Protein 3EJV (pdb70)

Secondary structure (DSSP, 8-state):
--HHHHHHHHHHHHHHHHHHT-S---TTB-TT-EEEEEE-GGG--EEEEEEESHHHHHHHHH-----TTEEEE---EEEEEEEETTEEEEEEE--EEEEEPPPPTT-PPTT--S--EEEEE---EEEEEEEEEETTEEEE---EEES-----

Nearest PDB structures (foldseek):
  3ejv-assembly1_A  TM=1.004E+00  e=2.340E-30  Novosphingobium aromaticivorans DSM 12444
  8t6n-assembly1_F  TM=9.898E-01  e=4.458E-26  synthetic construct
  5bka-assembly1_C  TM=7.685E-01  e=2.959E-05  Streptomyces coelicolor A3(2)
  3f7s-assembly1_A-2  TM=6.795E-01  e=8.786E-05  Pseudomonas putida KT2440
  1q40-assembly3_C-2  TM=5.767E-01  e=1.048E-03  Candida albicans

Structure (mmCIF, N/CA/C/O backbone):
data_3EJV
#
_entry.id   3EJV
#
_cell.length_a   79.540
_cell.length_b   79.540
_cell.length_c   79.540
_cell.angle_alpha   90.000
_cell.angle_beta   90.000
_cell.angle_gamma   90.000
#
_symmetry.space_group_name_H-M   'P 21 3'
#
loop_
_entity.id
_entity.type
_entity.pdbx_description
1 polymer 'uncharacterized protein with cystatin-like fold'
2 non-polymer 'UNKNOWN LIGAND'
3 non-polymer 1,2-ETHANEDIOL
4 non-polymer 'TRIETHYLENE GLYCOL'
5 water water
#
loop_
_atom_site.group_PDB
_atom_site.id
_atom_site.type_symbol
_atom_site.label_atom_id
_atom_site.label_alt_id
_atom_site.label_comp_id
_atom_site.label_asym_id
_atom_site.label_entity_id
_atom_site.label_seq_id
_atom_site.pdbx_PDB_ins_code
_atom_site.Cartn_x
_atom_site.Cartn_y
_atom_site.Cartn_z
_atom_site.occupancy
_atom_site.B_iso_or_equiv
_atom_site.auth_seq_id
_atom_site.auth_comp_id
_atom_site.auth_asym_id
_atom_site.auth_atom_id
_atom_site.pdbx_PDB_model_num
ATOM 1 N N . THR A 1 21 ? 24.964 24.654 48.645 1.00 37.08 2 THR A N 1
ATOM 2 C CA . THR A 1 21 ? 23.671 23.923 48.495 1.00 36.28 2 THR A CA 1
ATOM 3 C C . THR A 1 21 ? 22.509 24.640 49.173 1.00 34.42 2 THR A C 1
ATOM 4 O O . THR A 1 21 ? 22.519 24.874 50.381 1.00 35.66 2 THR A O 1
ATOM 16 N N . ALA A 1 23 ? 18.083 24.930 49.830 1.00 25.17 4 ALA A N 1
ATOM 17 C CA . ALA A 1 23 ? 16.929 24.019 50.010 1.00 23.86 4 ALA A CA 1
ATOM 18 C C . ALA A 1 23 ? 16.364 23.609 48.654 1.00 20.72 4 ALA A C 1
ATOM 19 O O . ALA A 1 23 ? 16.297 24.440 47.748 1.00 20.55 4 ALA A O 1
ATOM 21 N N . ASP A 1 24 ? 15.926 22.359 48.545 1.00 17.74 5 ASP A N 1
ATOM 22 C CA . ASP A 1 24 ? 15.326 21.837 47.312 1.00 17.37 5 ASP A CA 1
ATOM 23 C C . ASP A 1 24 ? 14.156 22.723 46.861 1.00 15.59 5 ASP A C 1
ATOM 24 O O . ASP A 1 24 ? 14.003 22.976 45.664 1.00 15.10 5 ASP A O 1
ATOM 29 N N . GLU A 1 25 ? 13.340 23.187 47.798 1.00 15.83 6 GLU A N 1
ATOM 30 C CA . GLU A 1 25 ? 12.190 24.035 47.424 1.00 16.92 6 GLU A CA 1
ATOM 31 C C . GLU A 1 25 ? 12.631 25.315 46.728 1.00 15.82 6 GLU A C 1
ATOM 32 O O . GLU A 1 25 ? 11.991 25.757 45.771 1.00 14.44 6 GLU A O 1
ATOM 38 N N . THR A 1 26 ? 13.715 25.913 47.208 1.00 15.41 7 THR A N 1
ATOM 39 C CA . THR A 1 26 ? 14.278 27.104 46.580 1.00 15.18 7 THR A CA 1
ATOM 40 C C . THR A 1 26 ? 14.828 26.801 45.208 1.00 13.78 7 THR A C 1
ATOM 41 O O . THR A 1 26 ? 14.631 27.583 44.287 1.00 12.77 7 THR A O 1
ATOM 45 N N . ILE A 1 27 ? 15.579 25.708 45.063 1.00 13.91 8 ILE A N 1
ATOM 46 C CA A ILE A 1 27 ? 16.092 25.325 43.750 0.50 13.38 8 ILE A CA 1
ATOM 47 C CA B ILE A 1 27 ? 16.098 25.336 43.760 0.50 13.93 8 ILE A CA 1
ATOM 48 C C . ILE A 1 27 ? 14.942 25.120 42.767 1.00 12.58 8 ILE A C 1
ATOM 49 O O . ILE A 1 27 ? 15.008 25.564 41.617 1.00 12.65 8 ILE A O 1
ATOM 58 N N . ILE A 1 28 ? 13.885 24.449 43.221 1.00 11.83 9 ILE A N 1
ATOM 59 C CA . ILE A 1 28 ? 12.703 24.216 42.362 1.00 11.30 9 ILE A CA 1
ATOM 60 C C . ILE A 1 28 ? 12.007 25.547 41.991 1.00 11.02 9 ILE A C 1
ATOM 61 O O . ILE A 1 28 ? 11.667 25.783 40.829 1.00 10.97 9 ILE A O 1
ATOM 66 N N . LEU A 1 29 ? 11.822 26.434 42.965 1.00 10.68 10 LEU A N 1
ATOM 67 C CA . LEU A 1 29 ? 11.231 27.735 42.661 1.00 10.85 10 LEU A CA 1
ATOM 68 C C . LEU A 1 29 ? 12.134 28.563 41.739 1.00 9.79 10 LEU A C 1
ATOM 69 O O . LEU A 1 29 ? 11.654 29.343 40.910 1.00 10.37 10 LEU A O 1
ATOM 74 N N . ASN A 1 30 ? 13.445 28.379 41.875 1.00 9.60 11 ASN A N 1
ATOM 75 C CA . ASN A 1 30 ? 14.382 29.023 40.962 1.00 9.46 11 ASN A CA 1
ATOM 76 C C . ASN A 1 30 ? 14.179 28.567 39.511 1.00 9.98 11 ASN A C 1
ATOM 77 O O . ASN A 1 30 ? 14.258 29.363 38.587 1.00 10.65 11 ASN A O 1
ATOM 82 N N . VAL A 1 31 ? 13.889 27.283 39.314 1.00 9.84 12 VAL A N 1
ATOM 83 C CA . VAL A 1 31 ? 13.581 26.785 37.971 1.00 9.68 12 VAL A CA 1
ATOM 84 C C . VAL A 1 31 ? 12.349 27.509 37.425 1.00 9.22 12 VAL A C 1
ATOM 85 O O . VAL A 1 31 ? 12.323 27.915 36.260 1.00 9.69 12 VAL A O 1
ATOM 89 N N . LEU A 1 32 ? 11.298 27.614 38.240 1.00 9.47 13 LEU A N 1
ATOM 90 C CA . LEU A 1 32 ? 10.091 28.329 37.823 1.00 9.48 13 LEU A CA 1
ATOM 91 C C . LEU A 1 32 ? 10.409 29.781 37.436 1.00 9.07 13 LEU A C 1
ATOM 92 O O . LEU A 1 32 ? 9.878 30.301 36.446 1.00 8.97 13 LEU A O 1
ATOM 97 N N . GLY A 1 33 ? 11.250 30.450 38.227 1.00 8.89 14 GLY A N 1
ATOM 98 C CA . GLY A 1 33 ? 11.648 31.808 37.899 1.00 8.57 14 GLY A CA 1
ATOM 99 C C . GLY A 1 33 ? 12.437 31.898 36.603 1.00 8.56 14 GLY A C 1
ATOM 100 O O . GLY A 1 33 ? 12.298 32.846 35.817 1.00 9.23 14 GLY A O 1
ATOM 101 N N . GLN A 1 34 ? 13.314 30.920 36.361 1.00 8.88 15 GLN A N 1
ATOM 102 C CA A GLN A 1 34 ? 14.052 30.915 35.100 0.50 8.29 15 GLN A CA 1
ATOM 103 C CA B GLN A 1 34 ? 14.064 30.887 35.113 0.50 10.76 15 GLN A CA 1
ATOM 104 C C . GLN A 1 34 ? 13.119 30.667 33.931 1.00 9.68 15 GLN A C 1
ATOM 105 O O . GLN A 1 34 ? 13.329 31.205 32.828 1.00 9.40 15 GLN A O 1
ATOM 116 N N . TYR A 1 35 ? 12.067 29.890 34.166 1.00 8.88 16 TYR A N 1
ATOM 117 C CA . TYR A 1 35 ? 11.049 29.638 33.142 1.00 9.12 16 TYR A CA 1
ATOM 118 C C . TYR A 1 35 ? 10.364 30.932 32.737 1.00 8.53 16 TYR A C 1
ATOM 119 O O . TYR A 1 35 ? 10.225 31.223 31.539 1.00 8.99 16 TYR A O 1
ATOM 128 N N . THR A 1 36 ? 9.942 31.722 33.726 1.00 8.34 17 THR A N 1
ATOM 129 C CA . THR A 1 36 ? 9.297 32.979 33.377 1.00 7.67 17 THR A CA 1
ATOM 130 C C . THR A 1 36 ? 10.243 33.944 32.687 1.00 8.21 17 THR A C 1
ATOM 131 O O . THR A 1 36 ? 9.834 34.616 31.730 1.00 8.78 17 THR A O 1
ATOM 135 N N . ARG A 1 37 ? 11.500 33.968 33.116 1.00 8.48 18 ARG A N 1
ATOM 136 C CA . ARG A 1 37 ? 12.458 34.851 32.446 1.00 8.23 18 ARG A CA 1
ATOM 137 C C . ARG A 1 37 ? 12.603 34.470 30.958 1.00 8.73 18 ARG A C 1
ATOM 138 O O . ARG A 1 37 ? 12.647 35.341 30.092 1.00 9.48 18 ARG A O 1
ATOM 146 N N . ALA A 1 38 ? 12.726 33.167 30.689 1.00 8.01 19 ALA A N 1
ATOM 147 C CA . ALA A 1 38 ? 12.890 32.695 29.314 1.00 8.53 19 ALA A CA 1
ATOM 148 C C . ALA A 1 38 ? 11.626 32.972 28.493 1.00 8.22 19 ALA A C 1
ATOM 149 O O . ALA A 1 38 ? 11.705 33.320 27.304 1.00 9.59 19 ALA A O 1
ATOM 151 N N . HIS A 1 39 ? 10.459 32.761 29.121 1.00 8.05 20 HIS A N 1
ATOM 152 C CA . HIS A 1 39 ? 9.178 33.018 28.499 1.00 8.50 20 HIS A CA 1
ATOM 153 C C . HIS A 1 39 ? 9.101 34.456 28.018 1.00 8.67 20 HIS A C 1
ATOM 154 O O . HIS A 1 39 ? 8.752 34.749 26.859 1.00 9.68 20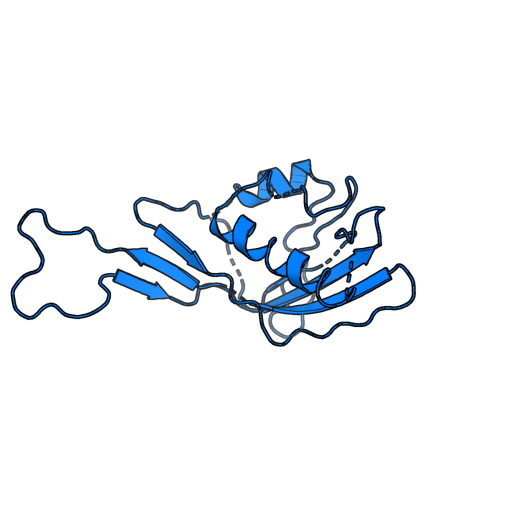 HIS A O 1
ATOM 161 N N . ASP A 1 40 ? 9.408 35.384 28.915 1.00 8.79 21 ASP A N 1
ATOM 162 C CA . ASP A 1 40 ? 9.239 36.813 28.598 1.00 8.62 21 ASP A CA 1
ATOM 163 C C . ASP A 1 40 ? 10.323 37.307 27.637 1.00 9.43 21 ASP A C 1
ATOM 164 O O . ASP A 1 40 ? 10.075 38.203 26.830 1.00 10.24 21 ASP A O 1
ATOM 169 N N . ARG A 1 41 ? 11.501 36.688 27.672 1.00 9.28 22 ARG A N 1
ATOM 170 C CA . ARG A 1 41 ? 12.557 36.992 26.698 1.00 9.70 22 ARG A CA 1
ATOM 171 C C . ARG A 1 41 ? 12.306 36.362 25.332 1.00 9.74 22 ARG A C 1
ATOM 172 O O . ARG A 1 41 ? 12.984 36.706 24.358 1.00 11.35 22 ARG A O 1
ATOM 180 N N . ARG A 1 42 ? 11.379 35.404 25.284 1.00 9.12 23 ARG A N 1
ATOM 181 C CA . ARG A 1 42 ? 11.155 34.573 24.097 1.00 9.26 23 ARG A CA 1
ATOM 182 C C . ARG A 1 42 ? 12.474 33.881 23.700 1.00 10.50 23 ARG A C 1
ATOM 183 O O . ARG A 1 42 ? 12.836 33.827 22.521 1.00 11.65 23 ARG A O 1
ATOM 191 N N . ASP A 1 43 ? 13.156 33.331 24.692 1.00 9.71 24 ASP A N 1
ATOM 192 C CA . ASP A 1 43 ? 14.483 32.707 24.509 1.00 10.12 24 ASP A CA 1
ATOM 193 C C . ASP A 1 43 ? 14.334 31.188 24.479 1.00 10.04 24 ASP A C 1
ATOM 194 O O . ASP A 1 43 ? 14.171 30.561 25.527 1.00 10.52 24 ASP A O 1
ATOM 199 N N . PRO A 1 44 ? 14.315 30.595 23.258 1.00 10.13 25 PRO A N 1
ATOM 200 C CA . PRO A 1 44 ? 14.020 29.162 23.185 1.00 10.16 25 PRO A CA 1
ATOM 201 C C . PRO A 1 44 ? 15.084 28.296 23.836 1.00 10.10 25 PRO A C 1
ATOM 202 O O . PRO A 1 44 ? 14.776 27.221 24.348 1.00 11.43 25 PRO A O 1
ATOM 206 N N . ASP A 1 45 ? 16.332 28.739 23.782 1.00 10.61 26 ASP A N 1
ATOM 207 C CA . ASP A 1 45 ? 17.427 27.927 24.302 1.00 10.74 26 ASP A CA 1
ATOM 208 C C . ASP A 1 45 ? 17.463 27.968 25.814 1.00 11.07 26 ASP A C 1
ATOM 209 O O . ASP A 1 45 ? 17.647 26.940 26.444 1.00 12.44 26 ASP A O 1
ATOM 214 N N . ALA A 1 46 ? 17.245 29.148 26.403 1.00 10.97 27 ALA A N 1
ATOM 215 C CA . ALA A 1 46 ? 17.127 29.224 27.855 1.00 10.55 27 ALA A CA 1
ATOM 216 C C . ALA A 1 46 ? 15.932 28.397 28.348 1.00 10.74 27 ALA A C 1
ATOM 217 O O . ALA A 1 46 ? 16.017 27.733 29.386 1.00 11.33 27 ALA A O 1
ATOM 232 N N . ALA A 1 48 ? 14.492 25.707 26.789 1.00 10.23 29 ALA A N 1
ATOM 233 C CA . ALA A 1 48 ? 14.741 24.273 26.606 1.00 9.99 29 ALA A CA 1
ATOM 234 C C . ALA A 1 48 ? 15.710 23.691 27.629 1.00 10.26 29 ALA A C 1
ATOM 235 O O . ALA A 1 48 ? 15.601 22.515 27.997 1.00 11.41 29 ALA A O 1
ATOM 237 N N . ALA A 1 49 ? 16.684 24.486 28.044 1.00 11.02 30 ALA A N 1
ATOM 238 C CA . ALA A 1 49 ? 17.708 24.034 29.001 1.00 11.29 30 ALA A CA 1
ATOM 239 C C . ALA A 1 49 ? 17.153 23.659 30.378 1.00 10.65 30 ALA A C 1
ATOM 240 O O . ALA A 1 49 ? 17.815 22.964 31.151 1.00 12.92 30 ALA A O 1
ATOM 242 N N . LEU A 1 50 ? 15.938 24.118 30.675 1.00 9.93 31 LEU A N 1
ATOM 243 C CA . LEU A 1 50 ? 15.284 23.791 31.946 1.00 9.45 31 LEU A CA 1
ATOM 244 C C . LEU A 1 50 ? 14.626 22.416 31.980 1.00 9.42 31 LEU A C 1
ATOM 245 O O . LEU A 1 50 ? 14.267 21.939 33.055 1.00 10.82 31 LEU A O 1
ATOM 250 N N . PHE A 1 51 ? 14.521 21.779 30.810 1.00 9.01 32 PHE A N 1
ATOM 251 C CA . PHE A 1 51 ? 13.818 20.507 30.642 1.00 9.88 32 PHE A CA 1
ATOM 252 C C . PHE A 1 51 ? 14.768 19.353 30.409 1.00 10.08 32 PHE A C 1
ATOM 253 O O . PHE A 1 51 ? 15.816 19.506 29.772 1.00 10.48 32 PHE A O 1
ATOM 261 N N . ALA A 1 52 ? 14.378 18.184 30.892 1.00 10.06 33 ALA A N 1
ATOM 262 C CA . ALA A 1 52 ? 15.055 16.940 30.488 1.00 10.72 33 ALA A CA 1
ATOM 263 C C . ALA A 1 52 ? 14.931 16.783 28.976 1.00 11.89 33 ALA A C 1
ATOM 264 O O . ALA A 1 52 ? 13.941 17.224 28.375 1.00 13.12 33 ALA A O 1
ATOM 266 N N . PRO A 1 53 ? 15.927 16.158 28.330 1.00 13.39 34 PRO A N 1
ATOM 267 C CA . PRO A 1 53 ? 15.891 16.039 26.860 1.00 15.09 34 PRO A CA 1
ATOM 268 C C . PRO A 1 53 ? 14.581 15.543 26.281 1.00 18.71 34 PRO A C 1
ATOM 269 O O . PRO A 1 53 ? 14.127 16.037 25.219 1.00 21.03 34 PRO A O 1
ATOM 273 N N . GLU A 1 54 ? 13.991 14.565 26.941 1.00 17.06 35 GLU A N 1
ATOM 274 C CA . GLU A 1 54 ? 12.789 13.918 26.444 1.00 19.89 35 GLU A CA 1
ATOM 275 C C . GLU A 1 54 ? 11.457 14.458 27.027 1.00 16.92 35 GLU A C 1
ATOM 276 O O . GLU A 1 54 ? 10.402 13.869 26.833 1.00 17.16 35 GLU A O 1
ATOM 282 N N . ALA A 1 55 ? 11.504 15.572 27.745 1.00 13.48 36 ALA A N 1
ATOM 283 C CA . ALA A 1 55 ? 10.313 16.051 28.459 1.00 12.35 36 ALA A CA 1
ATOM 284 C C . ALA A 1 55 ? 9.219 16.476 27.501 1.00 12.66 36 ALA A C 1
ATOM 285 O O . ALA A 1 55 ? 9.487 16.933 26.406 1.00 13.70 36 ALA A O 1
ATOM 287 N N . THR A 1 56 ? 7.978 16.386 27.970 1.00 12.87 37 THR A N 1
ATOM 288 C CA A THR A 1 56 ? 6.833 16.859 27.217 0.50 13.03 37 THR A CA 1
ATOM 289 C CA B THR A 1 56 ? 6.844 16.869 27.223 0.50 13.85 37 THR A CA 1
ATOM 290 C C . THR A 1 56 ? 6.112 17.992 27.947 1.00 13.13 37 THR A C 1
ATOM 291 O O . THR A 1 56 ? 6.007 17.991 29.174 1.00 13.73 37 THR A O 1
ATOM 298 N N . ILE A 1 57 ? 5.598 18.933 27.168 1.00 12.51 38 ILE A N 1
ATOM 299 C CA . ILE A 1 57 ? 4.678 19.958 27.655 1.00 11.79 38 ILE A CA 1
ATOM 300 C C . ILE A 1 57 ? 3.300 19.678 27.022 1.00 11.62 38 ILE A C 1
ATOM 301 O O . ILE A 1 57 ? 3.177 19.656 25.788 1.00 13.84 38 ILE A O 1
ATOM 306 N N . GLU A 1 58 ? 2.300 19.452 27.871 1.00 12.10 39 GLU A N 1
ATOM 307 C CA A GLU A 1 58 ? 0.909 19.309 27.429 0.50 12.57 39 GLU A CA 1
ATOM 308 C CA B GLU A 1 58 ? 0.910 19.294 27.456 0.50 14.19 39 GLU A CA 1
ATOM 309 C C . GLU A 1 58 ? 0.214 20.629 27.694 1.00 12.46 39 GLU A C 1
ATOM 310 O O . GLU A 1 58 ? 0.131 21.066 28.836 1.00 12.54 39 GLU A O 1
ATOM 321 N N . ILE A 1 59 ? -0.254 21.267 26.632 1.00 11.26 40 ILE A N 1
ATOM 322 C CA . ILE A 1 59 ? -0.961 22.557 26.715 1.00 10.99 40 ILE A CA 1
ATOM 323 C C . ILE A 1 59 ? -2.428 22.238 26.496 1.00 10.15 40 ILE A C 1
ATOM 324 O O . ILE A 1 59 ? -2.778 21.577 25.505 1.00 11.76 40 ILE A O 1
ATOM 329 N N . VAL A 1 60 ? -3.259 22.690 27.441 1.00 10.51 41 VAL A N 1
ATOM 330 C CA A VAL A 1 60 ? -4.672 22.319 27.420 0.50 11.12 41 VAL A CA 1
ATOM 331 C CA B VAL A 1 60 ? -4.632 22.262 27.626 0.50 10.46 41 VAL A CA 1
ATOM 332 C C . VAL A 1 60 ? -5.597 23.461 27.754 1.00 10.40 41 VAL A C 1
ATOM 333 O O . VAL A 1 60 ? -5.254 24.425 28.438 1.00 9.83 41 VAL A O 1
ATOM 340 N N . ASP A 1 61 ? -6.790 23.352 27.172 1.00 10.67 42 ASP A N 1
ATOM 341 C CA . ASP A 1 61 ? -7.903 24.246 27.403 1.00 10.90 42 ASP A CA 1
ATOM 342 C C . ASP A 1 61 ? -8.640 23.762 28.633 1.00 11.10 42 ASP A C 1
ATOM 343 O O . ASP A 1 61 ? -9.242 22.668 28.634 1.00 12.76 42 ASP A O 1
ATOM 348 N N . ALA A 1 62 ? -8.609 24.582 29.685 1.00 10.35 43 ALA A N 1
ATOM 349 C CA . ALA A 1 62 ? -9.236 24.262 30.946 1.00 10.63 43 ALA A CA 1
ATOM 350 C C . ALA A 1 62 ? -10.466 25.134 31.223 1.00 10.70 43 ALA A C 1
ATOM 351 O O . ALA A 1 62 ? -10.951 25.153 32.349 1.00 12.54 43 ALA A O 1
ATOM 353 N N . VAL A 1 63 ? -10.958 25.864 30.217 1.00 10.84 44 VAL A N 1
ATOM 354 C CA . VAL A 1 63 ? -12.156 26.686 30.429 1.00 11.91 44 VAL A CA 1
ATOM 355 C C . VAL A 1 63 ? -13.303 25.782 30.900 1.00 14.02 44 VAL A C 1
ATOM 356 O O . VAL A 1 63 ? -13.543 24.709 30.327 1.00 15.73 44 VAL A O 1
ATOM 360 N N . GLY A 1 64 ? -13.957 26.192 31.989 1.00 15.18 45 GLY A N 1
ATOM 361 C CA . GLY A 1 64 ? -15.034 25.377 32.573 1.00 17.58 45 GLY A CA 1
ATOM 362 C C . GLY A 1 64 ? -14.581 24.061 33.177 1.00 18.03 45 GLY A C 1
ATOM 363 O O . GLY A 1 64 ? -15.410 23.187 33.442 1.00 21.90 45 GLY A O 1
ATOM 364 N N . GLY A 1 65 ? -13.279 23.912 33.435 1.00 18.43 46 GLY A N 1
ATOM 365 C CA . GLY A 1 65 ? -12.714 22.692 33.988 1.00 20.36 46 GLY A CA 1
ATOM 366 C C . GLY A 1 65 ? -12.570 21.575 32.956 1.00 20.58 46 GLY A C 1
ATOM 367 O O . GLY A 1 65 ? -12.379 20.407 33.310 1.00 23.07 46 GLY A O 1
ATOM 368 N N . ALA A 1 66 ? -12.623 21.929 31.678 1.00 19.71 47 ALA A N 1
ATOM 369 C CA . ALA A 1 66 ? -12.298 20.999 30.607 1.00 19.46 47 ALA A CA 1
ATOM 370 C C . ALA A 1 66 ? -10.825 20.607 30.639 1.00 19.52 47 ALA A C 1
ATOM 371 O O . ALA A 1 66 ? -10.015 21.143 31.400 1.00 18.83 47 ALA A O 1
ATOM 373 N N . SER A 1 67 ? -10.476 19.643 29.795 1.00 19.26 48 SER A N 1
ATOM 374 C CA . SER A 1 67 ? -9.105 19.255 29.620 1.00 20.98 48 SER A CA 1
ATOM 375 C C . SER A 1 67 ? -8.908 18.934 28.146 1.00 20.39 48 SER A C 1
ATOM 376 O O . SER A 1 67 ? -8.521 17.828 27.784 1.00 24.46 48 SER A O 1
ATOM 379 N N . ARG A 1 68 ? -9.209 19.894 27.284 1.00 17.49 49 ARG A N 1
ATOM 380 C CA . ARG A 1 68 ? -9.102 19.688 25.826 1.00 18.58 49 ARG A CA 1
ATOM 381 C C . ARG A 1 68 ? -7.688 20.046 25.355 1.00 17.18 49 ARG A C 1
ATOM 382 O O . ARG A 1 68 ? -7.191 21.119 25.601 1.00 16.07 49 ARG A O 1
ATOM 386 N N . SER A 1 69 ? -7.039 19.137 24.639 1.00 17.01 50 SER A N 1
ATOM 387 C CA . SER A 1 69 ? -5.687 19.378 24.162 1.00 17.23 50 SER A CA 1
ATOM 388 C C . SER A 1 69 ? -5.602 20.554 23.193 1.00 16.53 50 SER A C 1
ATOM 389 O O . SER A 1 69 ? -6.385 20.642 22.247 1.00 18.77 50 SER A O 1
ATOM 392 N N . ILE A 1 70 ? -4.664 21.472 23.453 1.00 13.26 51 ILE A N 1
ATOM 393 C CA . ILE A 1 70 ? -4.285 22.524 22.520 1.00 13.19 51 ILE A CA 1
ATOM 394 C C . ILE A 1 70 ? -3.064 22.096 21.691 1.00 13.44 51 ILE A C 1
ATOM 395 O O . ILE A 1 70 ? -3.089 22.123 20.458 1.00 15.22 51 ILE A O 1
ATOM 400 N N . SER A 1 71 ? -2.015 21.667 22.391 1.00 13.10 52 SER A N 1
ATOM 401 C CA A SER A 1 71 ? -0.787 21.205 21.764 0.50 14.16 52 SER A CA 1
ATOM 402 C CA B SER A 1 71 ? -0.765 21.228 21.771 0.50 14.73 52 SER A CA 1
ATOM 403 C C . SER A 1 71 ? -0.008 20.308 22.709 1.00 14.43 52 SER A C 1
ATOM 404 O O . SER A 1 71 ? -0.039 20.487 23.911 1.00 14.55 52 SER A O 1
ATOM 409 N N . ARG A 1 72 ? 0.666 19.303 22.146 1.00 14.18 53 ARG A N 1
ATOM 410 C CA A ARG A 1 72 ? 1.572 18.453 22.905 0.50 16.25 53 ARG A CA 1
ATOM 411 C CA B ARG A 1 72 ? 1.576 18.466 22.909 0.50 15.72 53 ARG A CA 1
ATOM 412 C C . ARG A 1 72 ? 2.955 18.623 22.315 1.00 15.52 53 ARG A C 1
ATOM 413 O O . ARG A 1 72 ? 3.158 18.340 21.141 1.00 16.29 53 ARG A O 1
ATOM 422 N N . LEU A 1 73 ? 3.886 19.099 23.130 1.00 13.14 54 LEU A N 1
ATOM 423 C CA . LEU A 1 73 ? 5.239 19.400 22.701 1.00 13.57 54 LEU A CA 1
ATOM 424 C C . LEU A 1 73 ? 6.175 18.350 23.252 1.00 14.58 54 LEU A C 1
ATOM 425 O O . LEU A 1 73 ? 6.370 18.277 24.453 1.00 16.44 54 LEU A O 1
ATOM 430 N N . GLU A 1 74 ? 6.731 17.519 22.379 1.00 14.22 55 GLU A N 1
ATOM 431 C CA . GLU A 1 74 ? 7.503 16.377 22.814 1.00 15.64 55 GLU A CA 1
ATOM 432 C C . GLU A 1 74 ? 8.983 16.619 22.533 1.00 14.23 55 GLU A C 1
ATOM 433 O O . GLU A 1 74 ? 9.416 16.588 21.378 1.00 13.17 55 GLU A O 1
ATOM 439 N N . GLY A 1 75 ? 9.748 16.873 23.591 1.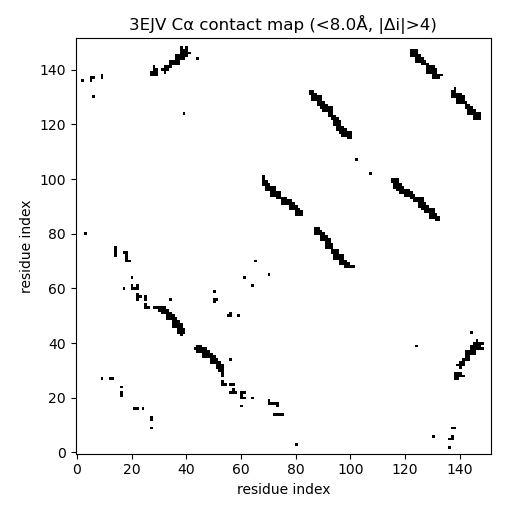00 12.68 56 GLY A N 1
ATOM 440 C CA . GLY A 1 75 ? 11.172 17.090 23.468 1.00 13.10 56 GLY A CA 1
ATOM 441 C C . GLY A 1 75 ? 11.582 18.543 23.322 1.00 10.79 56 GLY A C 1
ATOM 442 O O . GLY A 1 75 ? 10.781 19.414 22.981 1.00 10.86 56 GLY A O 1
ATOM 443 N N . ARG A 1 76 ? 12.874 18.792 23.516 1.00 11.72 57 ARG A N 1
ATOM 444 C CA . ARG A 1 76 ? 13.385 20.162 23.528 1.00 10.71 57 ARG A CA 1
ATOM 445 C C . ARG A 1 76 ? 13.224 20.927 22.222 1.00 11.60 57 ARG A C 1
ATOM 446 O O . ARG A 1 76 ? 12.902 22.121 22.247 1.00 11.92 57 ARG A O 1
ATOM 454 N N . ASP A 1 77 ? 13.445 20.281 21.084 1.00 13.60 58 ASP A N 1
ATOM 455 C CA . ASP A 1 77 ? 13.258 20.984 19.823 1.00 13.93 58 ASP A CA 1
ATOM 456 C C . ASP A 1 77 ? 11.833 21.488 19.612 1.00 13.27 58 ASP A C 1
ATOM 457 O O . ASP A 1 77 ? 11.625 22.608 19.143 1.00 13.63 58 ASP A O 1
ATOM 462 N N . ALA A 1 78 ? 10.854 20.660 19.965 1.00 12.76 59 ALA A N 1
ATOM 463 C CA . ALA A 1 78 ? 9.468 21.067 19.888 1.00 12.49 59 ALA A CA 1
ATOM 464 C C . ALA A 1 78 ? 9.174 22.260 20.794 1.00 12.18 59 ALA A C 1
ATOM 465 O O . ALA A 1 78 ? 8.459 23.209 20.404 1.00 12.80 59 ALA A O 1
ATOM 467 N N . ILE A 1 79 ? 9.751 22.232 21.991 1.00 11.11 60 ILE A N 1
ATOM 468 C CA . ILE A 1 79 ? 9.613 23.356 22.927 1.00 11.13 60 ILE A CA 1
ATOM 469 C C . ILE A 1 79 ? 10.234 24.631 22.322 1.00 11.69 60 ILE A C 1
ATOM 470 O O . ILE A 1 79 ? 9.638 25.717 22.382 1.00 13.10 60 ILE A O 1
ATOM 475 N N . ARG A 1 80 ? 11.425 24.499 21.742 1.00 12.08 61 ARG A N 1
ATOM 476 C CA . ARG A 1 80 ? 12.114 25.664 21.172 1.00 12.80 61 ARG A CA 1
ATOM 477 C C . ARG A 1 80 ? 11.279 26.312 20.081 1.00 13.68 61 ARG A C 1
ATOM 478 O O . ARG A 1 80 ? 11.109 27.532 20.042 1.00 14.83 61 ARG A O 1
ATOM 486 N N . VAL A 1 81 ? 10.750 25.495 19.185 1.00 14.89 62 VAL A N 1
ATOM 487 C CA . VAL A 1 81 ? 9.916 26.025 18.104 1.00 17.46 62 VAL A CA 1
ATOM 488 C C . VAL A 1 81 ? 8.650 26.684 18.631 1.00 16.74 62 VAL A C 1
ATOM 489 O O . VAL A 1 81 ? 8.257 27.761 18.139 1.00 18.14 62 VAL A O 1
ATOM 493 N N . ALA A 1 82 ? 8.011 26.087 19.634 1.00 15.82 63 ALA A N 1
ATOM 494 C CA . ALA A 1 82 ? 6.793 26.655 20.192 1.00 15.85 63 ALA A CA 1
ATOM 495 C C . ALA A 1 82 ? 7.005 28.028 20.845 1.00 16.00 63 ALA A C 1
ATOM 496 O O . ALA A 1 82 ? 6.089 28.862 20.851 1.00 17.86 63 ALA A O 1
ATOM 498 N N . VAL A 1 83 ? 8.188 28.272 21.409 1.00 15.78 64 VAL A N 1
ATOM 499 C CA . VAL A 1 83 ? 8.455 29.593 21.995 1.00 15.76 64 VAL A CA 1
ATOM 500 C C . VAL A 1 83 ? 8.262 30.695 20.953 1.00 16.34 64 VAL A C 1
ATOM 501 O O . VAL A 1 83 ? 7.809 31.813 21.275 1.00 16.62 64 VAL A O 1
ATOM 505 N N . ARG A 1 84 ? 8.599 30.384 19.711 1.00 16.67 65 ARG A N 1
ATOM 506 C CA . ARG A 1 84 ? 8.441 31.326 18.603 1.00 17.46 65 ARG A CA 1
ATOM 507 C C . ARG A 1 84 ? 7.047 31.293 17.985 1.00 18.58 65 ARG A C 1
ATOM 508 O O . ARG A 1 84 ? 6.452 32.333 17.729 1.00 18.29 65 ARG A O 1
ATOM 516 N N . GLN A 1 85 ? 6.546 30.096 17.724 1.00 20.36 66 GLN A N 1
ATOM 517 C CA . GLN A 1 85 ? 5.354 29.903 16.899 1.00 23.40 66 GLN A CA 1
ATOM 518 C C . GLN A 1 85 ? 4.024 29.928 17.672 1.00 22.17 66 GLN A C 1
ATOM 519 O O . GLN A 1 85 ? 2.976 30.194 17.067 1.00 24.31 66 GLN A O 1
ATOM 546 N N . ALA A 1 88 ? 3.048 35.431 20.615 1.00 18.37 69 ALA A N 1
ATOM 547 C CA . ALA A 1 88 ? 3.409 36.567 19.774 1.00 17.39 69 ALA A CA 1
ATOM 548 C C . ALA A 1 88 ? 4.858 36.981 20.043 1.00 15.66 69 ALA A C 1
ATOM 549 O O . ALA A 1 88 ? 5.254 37.143 21.183 1.00 15.08 69 ALA A O 1
ATOM 551 N N . PRO A 1 89 ? 5.647 37.181 18.998 1.00 14.81 70 PRO A N 1
ATOM 552 C CA . PRO A 1 89 ? 6.928 37.853 19.185 1.00 15.20 70 PRO A CA 1
ATOM 553 C C . PRO A 1 89 ? 6.743 39.263 19.719 1.00 16.58 70 PRO A C 1
ATOM 554 O O . PRO A 1 89 ? 5.700 39.887 19.486 1.00 17.31 70 PRO A O 1
ATOM 558 N N . HIS A 1 90 ? 7.751 39.744 20.437 1.00 16.78 71 HIS A N 1
ATOM 559 C CA . HIS A 1 90 ? 7.765 41.140 20.854 1.00 19.19 71 HIS A CA 1
ATOM 560 C C . HIS A 1 90 ? 8.224 42.060 19.738 1.00 23.68 71 HIS A C 1
ATOM 561 O O . HIS A 1 90 ? 9.386 42.006 19.294 1.00 25.99 71 HIS A O 1
ATOM 568 N N A GLY A 1 91 ? 7.255 42.848 19.283 0.50 23.38 72 GLY A N 1
ATOM 569 N N B GLY A 1 91 ? 7.372 43.008 19.356 0.50 26.26 72 GLY A N 1
ATOM 570 C CA A GLY A 1 91 ? 7.478 43.987 18.411 0.50 22.24 72 GLY A CA 1
ATOM 571 C CA B GLY A 1 91 ? 7.850 44.230 18.681 0.50 27.28 72 GLY A CA 1
ATOM 572 C C A GLY A 1 91 ? 8.075 45.139 19.190 0.50 20.82 72 GLY A C 1
ATOM 573 C C B GLY A 1 91 ? 8.893 44.864 19.591 0.50 28.07 72 GLY A C 1
ATOM 574 O O A GLY A 1 91 ? 8.196 45.075 20.409 0.50 20.21 72 GLY A O 1
ATOM 575 O O B GLY A 1 91 ? 8.895 44.615 20.788 0.50 28.66 72 GLY A O 1
ATOM 576 N N A TYR A 1 92 ? 8.435 46.202 18.479 0.50 19.12 73 TYR A N 1
ATOM 577 N N B TYR A 1 92 ? 9.815 45.687 19.100 0.50 28.87 73 TYR A N 1
ATOM 578 C CA A TYR A 1 92 ? 9.335 47.235 18.982 0.50 18.22 73 TYR A CA 1
ATOM 579 C CA B TYR A 1 92 ? 10.958 45.878 19.989 0.50 28.43 73 TYR A CA 1
ATOM 580 C C A TYR A 1 92 ? 8.893 47.797 20.338 0.50 16.09 73 TYR A C 1
ATOM 581 C C B TYR A 1 92 ? 10.946 46.904 21.124 0.50 26.62 73 TYR A C 1
ATOM 582 O O A TYR A 1 92 ? 7.765 48.229 20.479 0.50 14.38 73 TYR A O 1
ATOM 583 O O B TYR A 1 92 ? 11.910 46.992 21.893 0.50 27.90 73 TYR A O 1
ATOM 600 N N A ARG A 1 93 ? 9.798 47.792 21.325 0.50 15.10 74 ARG A N 1
ATOM 601 N N B ARG A 1 93 ? 9.805 47.590 21.268 0.50 23.05 74 ARG A N 1
ATOM 602 C CA A ARG A 1 93 ? 9.495 48.298 22.680 0.50 14.80 74 ARG A CA 1
ATOM 603 C CA B ARG A 1 93 ? 9.395 48.317 22.490 0.50 19.39 74 ARG A CA 1
ATOM 604 C C A ARG A 1 93 ? 8.395 47.499 23.439 0.50 13.20 74 ARG A C 1
ATOM 605 C C B ARG A 1 93 ? 8.543 47.450 23.452 0.50 16.61 74 ARG A C 1
ATOM 606 O O A ARG A 1 93 ? 7.812 47.954 24.453 0.50 12.13 74 ARG A O 1
ATOM 607 O O B ARG A 1 93 ? 8.251 47.847 24.585 0.50 15.68 74 ARG A O 1
ATOM 622 N N . ALA A 1 94 ? 8.157 46.266 22.990 1.00 13.22 75 ALA A N 1
ATOM 623 C CA . ALA A 1 94 ? 7.210 45.390 23.679 1.00 13.01 75 ALA A CA 1
ATOM 624 C C . ALA A 1 94 ? 7.907 44.395 24.573 1.00 10.47 75 ALA A C 1
ATOM 625 O O . ALA A 1 94 ? 9.039 43.973 24.318 1.00 11.74 75 ALA A O 1
ATOM 627 N N . TRP A 1 95 ? 7.189 43.950 25.601 1.00 10.01 76 TRP A N 1
ATOM 628 C CA . TRP A 1 95 ? 7.698 42.960 26.517 1.00 9.19 76 TRP A CA 1
ATOM 629 C C . TRP A 1 95 ? 6.501 42.228 27.120 1.00 9.29 76 TRP A C 1
ATOM 630 O O . TRP A 1 95 ? 5.341 42.432 26.710 1.00 9.07 76 TRP A O 1
ATOM 641 N N . SER A 1 96 ? 6.773 41.377 28.088 1.00 8.45 77 SER A N 1
ATOM 642 C CA . SER A 1 96 ? 5.696 40.705 28.811 1.00 8.33 77 SER A CA 1
ATOM 643 C C . SER A 1 96 ? 6.167 40.389 30.207 1.00 7.77 77 SER A C 1
ATOM 644 O O . SER A 1 96 ? 7.365 40.432 30.494 1.00 8.61 77 SER A O 1
ATOM 647 N N . GLN A 1 97 ? 5.209 40.096 31.078 1.00 7.22 78 GLN A N 1
ATOM 648 C CA . GLN A 1 97 ? 5.543 39.589 32.385 1.00 6.93 78 GLN A CA 1
ATOM 649 C C . GLN A 1 97 ? 4.644 38.404 32.705 1.00 6.76 78 GLN A C 1
ATOM 650 O O . GLN A 1 97 ? 3.419 38.552 32.736 1.00 8.11 78 GLN A O 1
ATOM 656 N N . ASN A 1 98 ? 5.283 37.266 32.995 1.00 7.56 79 ASN A N 1
ATOM 657 C CA . ASN A 1 98 ? 4.591 36.036 33.360 1.00 7.06 79 ASN A CA 1
ATOM 658 C C . ASN A 1 98 ? 4.585 35.961 34.884 1.00 7.05 79 ASN A C 1
ATOM 659 O O . ASN A 1 98 ? 5.585 35.574 35.498 1.00 7.25 79 ASN A O 1
ATOM 664 N N . VAL A 1 99 ? 3.463 36.405 35.468 1.00 7.17 80 VAL A N 1
ATOM 665 C CA . VAL A 1 99 ? 3.289 36.524 36.916 1.00 6.37 80 VAL A CA 1
ATOM 666 C C . VAL A 1 99 ? 2.840 35.173 37.477 1.00 7.02 80 VAL A C 1
ATOM 667 O O . VAL A 1 99 ? 1.651 34.894 37.600 1.00 7.75 80 VAL A O 1
ATOM 671 N N . VAL A 1 100 ? 3.811 34.341 37.815 1.00 7.51 81 VAL A N 1
ATOM 672 C CA . VAL A 1 100 ? 3.523 33.070 38.487 1.00 7.87 81 VAL A CA 1
ATOM 673 C C . VAL A 1 100 ? 3.315 33.370 39.965 1.00 7.68 81 VAL A C 1
ATOM 674 O O . VAL A 1 100 ? 3.960 34.276 40.516 1.00 8.62 81 VAL A O 1
ATOM 678 N N . ASN A 1 101 ? 2.389 32.642 40.592 1.00 7.30 82 ASN A N 1
ATOM 679 C CA . ASN A 1 101 ? 1.992 32.975 41.939 1.00 7.09 82 ASN A CA 1
ATOM 680 C C . ASN A 1 101 ? 1.288 31.806 42.619 1.00 6.78 82 ASN A C 1
ATOM 681 O O . ASN A 1 101 ? 0.862 30.855 41.966 1.00 7.86 82 ASN A O 1
ATOM 686 N N . ALA A 1 102 ? 1.236 31.861 43.956 1.00 7.12 83 ALA A N 1
ATOM 687 C CA . ALA A 1 102 ? 0.518 30.852 44.757 1.00 6.79 83 ALA A CA 1
ATOM 688 C C . ALA A 1 102 ? 1.063 29.431 44.515 1.00 6.70 83 ALA A C 1
ATOM 689 O O . ALA A 1 102 ? 0.283 28.489 44.328 1.00 8.12 83 ALA A O 1
ATOM 691 N N . PRO A 1 103 ? 2.404 29.264 44.552 1.00 7.62 84 PRO A N 1
ATOM 692 C CA . PRO A 1 103 ? 2.912 27.897 44.324 1.00 8.47 84 PRO A CA 1
ATOM 693 C C . PRO A 1 103 ? 2.553 26.925 45.442 1.00 8.73 84 PRO A C 1
ATOM 694 O O . PRO A 1 103 ? 2.471 27.319 46.624 1.00 9.18 84 PRO A O 1
ATOM 698 N N . ILE A 1 104 ? 2.331 25.673 45.040 1.00 8.16 85 ILE A N 1
ATOM 699 C CA . ILE A 1 104 ? 2.168 24.536 45.949 1.00 8.76 85 ILE A CA 1
ATOM 700 C C . ILE A 1 104 ? 3.228 23.522 45.524 1.00 9.41 85 ILE A C 1
ATOM 701 O O . ILE A 1 104 ? 3.292 23.174 44.335 1.00 10.09 85 ILE A O 1
ATOM 706 N N . ILE A 1 105 ? 4.073 23.079 46.452 1.00 9.75 86 ILE A N 1
ATOM 707 C CA A ILE A 1 105 ? 5.186 22.168 46.140 0.50 9.75 86 ILE A CA 1
ATOM 708 C CA B ILE A 1 105 ? 5.133 22.145 46.096 0.50 11.41 86 ILE A CA 1
ATOM 709 C C . ILE A 1 105 ? 5.093 20.923 46.996 1.00 10.89 86 ILE A C 1
ATOM 710 O O . ILE A 1 105 ? 4.941 21.035 48.205 1.00 12.43 86 ILE A O 1
ATOM 719 N N . VAL A 1 106 ? 5.192 19.745 46.376 1.00 11.69 87 VAL A N 1
ATOM 720 C CA . VAL A 1 106 ? 5.272 18.510 47.137 1.00 13.13 87 VAL A CA 1
ATOM 721 C C . VAL A 1 106 ? 6.497 17.764 46.615 1.00 14.86 87 VAL A C 1
ATOM 722 O O . VAL A 1 106 ? 6.564 17.458 45.439 1.00 14.60 87 VAL A O 1
ATOM 726 N N . ILE A 1 107 ? 7.461 17.526 47.497 1.00 17.34 88 ILE A N 1
ATOM 727 C CA . ILE A 1 107 ? 8.689 16.786 47.185 1.00 19.39 88 ILE A CA 1
ATOM 728 C C . ILE A 1 107 ? 8.572 15.422 47.848 1.00 22.74 88 ILE A C 1
ATOM 729 O O . ILE A 1 107 ? 8.256 15.344 49.048 1.00 21.52 88 ILE A O 1
ATOM 734 N N . GLU A 1 108 ? 8.779 14.376 47.050 1.00 25.51 89 GLU A N 1
ATOM 735 C CA A GLU A 1 108 ? 8.870 13.006 47.566 0.50 26.89 89 GLU A CA 1
ATOM 736 C CA B GLU A 1 108 ? 8.859 13.005 47.550 0.50 27.54 89 GLU A CA 1
ATOM 737 C C . GLU A 1 108 ? 10.119 12.375 46.977 1.00 28.06 89 GLU A C 1
ATOM 738 O O . GLU A 1 108 ? 10.118 11.901 45.834 1.00 27.38 89 GLU A O 1
ATOM 749 N N . GLY A 1 109 ? 11.190 12.421 47.767 1.00 30.02 90 GLY A N 1
ATOM 750 C CA . GLY A 1 109 ? 12.482 11.877 47.383 1.00 30.19 90 GLY A CA 1
ATOM 751 C C . GLY A 1 109 ? 13.133 12.706 46.294 1.00 29.84 90 GLY A C 1
ATOM 752 O O . GLY A 1 109 ? 13.408 13.900 46.472 1.00 31.19 90 GLY A O 1
ATOM 753 N N . ASP A 1 110 ? 13.347 12.072 45.148 1.00 28.77 91 ASP A N 1
ATOM 754 C CA A ASP A 1 110 ? 14.041 12.667 44.012 0.50 27.61 91 ASP A CA 1
ATOM 755 C CA B ASP A 1 110 ? 14.045 12.745 44.060 0.50 27.57 91 ASP A CA 1
ATOM 756 C C . ASP A 1 110 ? 13.074 13.186 42.943 1.00 25.71 91 ASP A C 1
ATOM 757 O O . ASP A 1 110 ? 13.493 13.516 41.839 1.00 23.22 91 ASP A O 1
ATOM 766 N N . HIS A 1 111 ? 11.776 13.220 43.262 1.00 23.53 92 HIS A N 1
ATOM 767 C CA . HIS A 1 111 ? 10.764 13.787 42.366 1.00 22.45 92 HIS A CA 1
ATOM 768 C C . HIS A 1 111 ? 9.971 14.841 43.128 1.00 18.11 92 HIS A C 1
ATOM 769 O O . HIS A 1 111 ? 9.851 14.800 44.346 1.00 18.15 92 HIS A O 1
ATOM 776 N N . ALA A 1 112 ? 9.464 15.805 42.386 1.00 14.07 93 ALA A N 1
ATOM 777 C CA . ALA A 1 112 ? 8.645 16.864 42.970 1.00 12.56 93 ALA A CA 1
ATOM 778 C C . ALA A 1 112 ? 7.556 17.255 41.994 1.00 12.62 93 ALA A C 1
ATOM 779 O O . ALA A 1 112 ? 7.727 17.128 40.778 1.00 13.02 93 ALA A O 1
ATOM 781 N N . VAL A 1 113 ? 6.459 17.768 42.547 1.00 12.16 94 VAL A N 1
ATOM 782 C CA . VAL A 1 113 ? 5.400 18.373 41.749 1.00 11.80 94 VAL A CA 1
ATOM 783 C C . VAL A 1 113 ? 5.211 19.789 42.255 1.00 11.50 94 VAL A C 1
ATOM 784 O O . VAL A 1 113 ? 5.120 20.012 43.455 1.00 12.56 94 VAL A O 1
ATOM 788 N N . LEU A 1 114 ? 5.146 20.724 41.320 1.00 9.88 95 LEU A N 1
ATOM 789 C CA . LEU A 1 114 ? 4.912 22.132 41.603 1.00 9.90 95 LEU A CA 1
ATOM 790 C C . LEU A 1 114 ? 3.695 22.602 40.827 1.00 9.64 95 LEU A C 1
ATOM 791 O O . LEU A 1 114 ? 3.684 22.474 39.603 1.00 12.32 95 LEU A O 1
ATOM 796 N N . ASP A 1 115 ? 2.713 23.170 41.506 1.00 9.18 96 ASP A N 1
ATOM 797 C CA . ASP A 1 115 ? 1.552 23.779 40.834 1.00 9.27 96 ASP A CA 1
ATOM 798 C C . ASP A 1 115 ? 1.605 25.278 41.111 1.00 8.58 96 ASP A C 1
ATOM 799 O O . ASP A 1 115 ? 1.770 25.691 42.258 1.00 9.20 96 ASP A O 1
ATOM 804 N N . ALA A 1 116 ? 1.510 26.085 40.061 1.00 7.91 97 ALA A N 1
ATOM 805 C CA . ALA A 1 116 ? 1.485 27.536 40.214 1.00 8.12 97 ALA A CA 1
ATOM 806 C C . ALA A 1 116 ? 0.380 28.135 39.385 1.00 7.74 97 ALA A C 1
ATOM 807 O O . ALA A 1 116 ? 0.156 27.724 38.252 1.00 9.55 97 ALA A O 1
ATOM 809 N N . GLN A 1 117 ? -0.288 29.140 39.942 1.00 7.23 98 GLN A N 1
ATOM 810 C CA . GLN A 1 117 ? -1.141 30.011 39.133 1.00 7.37 98 GLN A CA 1
ATOM 811 C C . GLN A 1 117 ? -0.258 30.873 38.252 1.00 6.97 98 GLN A C 1
ATOM 812 O O . GLN A 1 117 ? 0.881 31.209 38.631 1.00 7.37 98 GLN A O 1
ATOM 818 N N . PHE A 1 118 ? -0.754 31.247 37.072 1.00 6.25 99 PHE A N 1
ATOM 819 C CA . PHE A 1 118 ? -0.024 32.193 36.236 1.00 7.16 99 PHE A CA 1
ATOM 820 C C . PHE A 1 118 ? -0.948 33.181 35.566 1.00 7.02 99 PHE A C 1
ATOM 821 O O . PHE A 1 118 ? -2.095 32.871 35.220 1.00 7.75 99 PHE A O 1
ATOM 837 N N . VAL A 1 120 ? -0.248 36.188 32.449 1.00 7.38 101 VAL A N 1
ATOM 838 C CA . VAL A 1 120 ? 0.686 36.889 31.579 1.00 7.36 101 VAL A CA 1
ATOM 839 C C . VAL A 1 120 ? 0.121 38.252 31.221 1.00 7.39 101 VAL A C 1
ATOM 840 O O . VAL A 1 120 ? -1.062 38.367 30.878 1.00 7.72 101 VAL A O 1
ATOM 844 N N . PHE A 1 121 ? 0.968 39.266 31.347 1.00 7.86 102 PHE A N 1
ATOM 845 C CA . PHE A 1 121 ? 0.647 40.636 30.954 1.00 7.19 102 PHE A CA 1
ATOM 846 C C . PHE A 1 121 ? 1.517 41.042 29.775 1.00 8.74 102 PHE A C 1
ATOM 847 O O . PHE A 1 12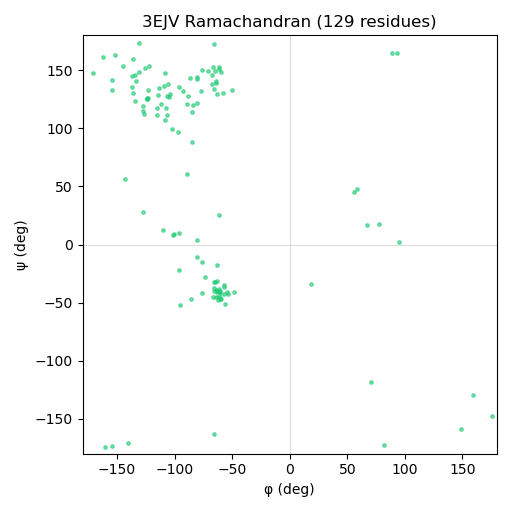1 ? 2.728 40.804 29.779 1.00 9.11 102 PHE A O 1
ATOM 855 N N . SER A 1 122 ? 0.904 41.669 28.779 1.00 8.66 103 SER A N 1
ATOM 856 C CA . SER A 1 122 ? 1.636 42.349 27.729 1.00 9.46 103 SER A CA 1
ATOM 857 C C . SER A 1 122 ? 2.079 43.734 28.232 1.00 9.26 103 SER A C 1
ATOM 858 O O . SER A 1 122 ? 1.342 44.401 28.987 1.00 10.11 103 SER A O 1
ATOM 861 N N . ILE A 1 123 ? 3.293 44.132 27.830 1.00 8.49 104 ILE A N 1
ATOM 862 C CA . ILE A 1 123 ? 3.830 45.443 28.146 1.00 9.64 104 ILE A CA 1
ATOM 863 C C . ILE A 1 123 ? 4.176 46.128 26.828 1.00 11.26 104 ILE A C 1
ATOM 864 O O . ILE A 1 123 ? 4.850 45.549 25.986 1.00 12.19 104 ILE A O 1
ATOM 869 N N . LEU A 1 124 ? 3.651 47.326 26.632 1.00 11.65 105 LEU A N 1
ATOM 870 C CA . LEU A 1 124 ? 4.012 48.091 25.435 1.00 13.78 105 LEU A CA 1
ATOM 871 C C . LEU A 1 124 ? 4.489 49.457 25.872 1.00 12.12 105 LEU A C 1
ATOM 872 O O . LEU A 1 124 ? 3.706 50.282 26.369 1.00 12.87 105 LEU A O 1
ATOM 877 N N . ALA A 1 125 ? 5.772 49.688 25.673 1.00 13.23 106 ALA A N 1
ATOM 878 C CA . ALA A 1 125 ? 6.376 50.963 26.007 1.00 13.27 106 ALA A CA 1
ATOM 879 C C . ALA A 1 125 ? 6.038 52.010 24.941 1.00 15.04 106 ALA A C 1
ATOM 880 O O . ALA A 1 125 ? 6.163 51.757 23.735 1.00 17.97 106 ALA A O 1
ATOM 882 N N . ALA A 1 126 ? 5.609 53.181 25.387 1.00 13.66 107 ALA A N 1
ATOM 883 C CA . ALA A 1 126 ? 5.453 54.323 24.472 1.00 13.86 107 ALA A CA 1
ATOM 884 C C . ALA A 1 126 ? 6.815 54.725 23.930 1.00 14.02 107 ALA A C 1
ATOM 885 O O . ALA A 1 126 ? 7.824 54.562 24.601 1.00 14.86 107 ALA A O 1
ATOM 887 N N . GLU A 1 127 ? 6.834 55.239 22.704 1.00 15.01 108 GLU A N 1
ATOM 888 C CA . GLU A 1 127 ? 8.057 55.856 22.186 1.00 16.91 108 GLU A CA 1
ATOM 889 C C . GLU A 1 127 ? 8.362 57.141 22.947 1.00 15.67 108 GLU A C 1
ATOM 890 O O . GLU A 1 127 ? 7.458 57.901 23.263 1.00 15.47 108 GLU A O 1
ATOM 896 N N . VAL A 1 128 ? 9.637 57.341 23.260 1.00 14.31 109 VAL A N 1
ATOM 897 C CA . VAL A 1 128 ? 10.066 58.540 23.955 1.00 14.03 109 VAL A CA 1
ATOM 898 C C . VAL A 1 128 ? 10.192 59.656 22.911 1.00 13.08 109 VAL A C 1
ATOM 899 O O . VAL A 1 128 ? 10.918 59.489 21.932 1.00 14.31 109 VAL A O 1
ATOM 903 N N . PRO A 1 129 ? 9.454 60.760 23.089 1.00 12.88 110 PRO A N 1
ATOM 904 C CA . PRO A 1 129 ? 9.541 61.851 22.084 1.00 14.08 110 PRO A CA 1
ATOM 905 C C . PRO A 1 129 ? 10.939 62.459 22.031 1.00 14.22 110 PRO A C 1
ATOM 906 O O . PRO A 1 129 ? 11.560 62.670 23.066 1.00 13.85 110 PRO A O 1
ATOM 910 N N . ASP A 1 130 ? 11.435 62.743 20.829 1.00 16.15 111 ASP A N 1
ATOM 911 C CA . ASP A 1 130 ? 12.753 63.373 20.675 1.00 17.75 111 ASP A CA 1
ATOM 912 C C . ASP A 1 130 ? 12.868 64.693 21.412 1.00 17.57 111 ASP A C 1
ATOM 913 O O . ASP A 1 130 ? 13.921 64.995 21.987 1.00 19.62 111 ASP A O 1
ATOM 918 N N . GLY A 1 131 ? 11.781 65.455 21.428 1.00 15.47 112 GLY A N 1
ATOM 919 C CA . GLY A 1 131 ? 11.714 66.720 22.176 1.00 15.98 112 GLY A CA 1
ATOM 920 C C . GLY A 1 131 ? 11.444 66.592 23.662 1.00 14.59 112 GLY A C 1
ATOM 921 O O . GLY A 1 131 ? 11.311 67.603 24.364 1.00 14.28 112 GLY A O 1
ATOM 922 N N . GLY A 1 132 ? 11.373 65.350 24.155 1.00 12.46 113 GLY A N 1
ATOM 923 C CA . GLY A 1 132 ? 11.138 65.119 25.564 1.00 11.57 113 GLY A CA 1
ATOM 924 C C . GLY A 1 132 ? 9.660 65.034 25.898 1.00 10.95 113 GLY A C 1
ATOM 925 O O . GLY A 1 132 ? 8.810 65.443 25.104 1.00 12.88 113 GLY A O 1
ATOM 926 N N . TRP A 1 133 ? 9.344 64.528 27.090 1.00 10.66 114 TRP A N 1
ATOM 927 C CA . TRP A 1 133 ? 7.954 64.490 27.536 1.00 10.39 114 TRP A CA 1
ATOM 928 C C . TRP A 1 133 ? 7.456 65.905 27.733 1.00 12.03 114 TRP A C 1
ATOM 929 O O . TRP A 1 133 ? 8.145 66.717 28.357 1.00 12.65 114 TRP A O 1
ATOM 940 N N . PRO A 1 134 ? 6.250 66.212 27.229 1.00 11.92 115 PRO A N 1
ATOM 941 C CA . PRO A 1 134 ? 5.694 67.534 27.482 1.00 12.77 115 PRO A CA 1
ATOM 942 C C . PRO A 1 134 ? 5.487 67.800 28.965 1.00 11.57 115 PRO A C 1
ATOM 943 O O . PRO A 1 134 ? 5.229 66.867 29.755 1.00 11.96 115 PRO A O 1
ATOM 947 N N . THR A 1 135 ? 5.563 69.077 29.347 1.00 11.01 116 THR A N 1
ATOM 948 C CA . THR A 1 135 ? 5.291 69.480 30.715 1.00 10.40 116 THR A CA 1
ATOM 949 C C . 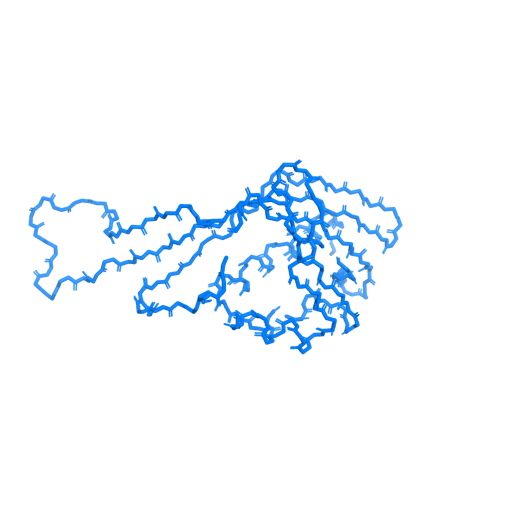THR A 1 135 ? 3.962 68.883 31.169 1.00 11.87 116 THR A C 1
ATOM 950 O O . THR A 1 135 ? 2.962 68.949 30.433 1.00 12.95 116 THR A O 1
ATOM 954 N N . GLY A 1 136 ? 3.967 68.298 32.374 1.00 11.96 117 GLY A N 1
ATOM 955 C CA . GLY A 1 136 ? 2.766 67.668 32.955 1.00 12.56 117 GLY A CA 1
ATOM 956 C C . GLY A 1 136 ? 2.633 66.182 32.730 1.00 13.37 117 GLY A C 1
ATOM 957 O O . GLY A 1 136 ? 1.655 65.572 33.159 1.00 16.43 117 GLY A O 1
ATOM 958 N N . THR A 1 137 ? 3.618 65.581 32.073 1.00 11.94 118 THR A N 1
ATOM 959 C CA . THR A 1 137 ? 3.632 64.140 31.849 1.00 11.39 118 THR A CA 1
ATOM 960 C C . THR A 1 137 ? 4.326 63.484 33.032 1.00 11.33 118 THR A C 1
ATOM 961 O O . THR A 1 137 ? 5.506 63.721 33.255 1.00 11.36 118 THR A O 1
ATOM 965 N N . PHE A 1 138 ? 3.609 62.585 33.717 1.00 12.50 119 PHE A N 1
ATOM 966 C CA . PHE A 1 138 ? 4.157 61.881 34.881 1.00 13.37 119 PHE A CA 1
ATOM 967 C C . PHE A 1 138 ? 3.922 60.379 34.798 1.00 12.59 119 PHE A C 1
ATOM 968 O O . PHE A 1 138 ? 2.893 59.917 34.290 1.00 14.19 119 PHE A O 1
ATOM 976 N N . GLY A 1 139 ? 4.849 59.622 35.358 1.00 12.13 120 GLY A N 1
ATOM 977 C CA . GLY A 1 139 ? 4.693 58.168 35.490 1.00 12.60 120 GLY A CA 1
ATOM 978 C C . GLY A 1 139 ? 5.040 57.398 34.243 1.00 11.93 120 GLY A C 1
ATOM 979 O O . GLY A 1 139 ? 5.577 57.945 33.268 1.00 12.26 120 GLY A O 1
ATOM 980 N N . ALA A 1 140 ? 4.766 56.105 34.282 1.00 11.18 121 ALA A N 1
ATOM 981 C CA . ALA A 1 140 ? 5.031 55.240 33.163 1.00 11.25 121 ALA A CA 1
ATOM 982 C C . ALA A 1 140 ? 4.203 55.614 31.940 1.00 11.49 121 ALA A C 1
ATOM 983 O O . ALA A 1 140 ? 3.007 55.942 32.042 1.00 12.58 121 ALA A O 1
ATOM 985 N N . GLN A 1 141 ? 4.842 55.516 30.787 1.00 11.39 122 GLN A N 1
ATOM 986 C CA . GLN A 1 141 ? 4.198 55.819 29.510 1.00 11.87 122 GLN A CA 1
ATOM 987 C C . GLN A 1 141 ? 4.113 54.572 28.650 1.00 10.31 122 GLN A C 1
ATOM 988 O O . GLN A 1 141 ? 5.119 54.053 28.170 1.00 12.09 122 GLN A O 1
ATOM 994 N N . GLY A 1 142 ? 2.888 54.098 28.466 1.00 11.70 123 GLY A N 1
ATOM 995 C CA . GLY A 1 142 ? 2.646 52.885 27.712 1.00 11.79 123 GLY A CA 1
ATOM 996 C C . GLY A 1 142 ? 1.431 52.166 28.234 1.00 12.05 123 GLY A C 1
ATOM 997 O O . GLY A 1 142 ? 0.594 52.764 28.882 1.00 13.91 123 GLY A O 1
ATOM 998 N N . ARG A 1 143 ? 1.353 50.872 27.937 1.00 10.93 124 ARG A N 1
ATOM 999 C CA . ARG A 1 143 ? 0.150 50.093 28.248 1.00 12.43 124 ARG A CA 1
ATOM 1000 C C . ARG A 1 143 ? 0.572 48.738 28.821 1.00 10.45 124 ARG A C 1
ATOM 1001 O O . ARG A 1 143 ? 1.473 48.094 28.299 1.00 12.11 124 ARG A O 1
ATOM 1004 N N . ILE A 1 144 ? -0.098 48.312 29.894 1.00 9.65 125 ILE A N 1
ATOM 1005 C CA . ILE A 1 144 ? 0.087 46.978 30.481 1.00 9.05 125 ILE A CA 1
ATOM 1006 C C . ILE A 1 144 ? -1.285 46.319 30.514 1.00 9.26 125 ILE A C 1
ATOM 1007 O O . ILE A 1 144 ? -2.207 46.941 31.013 1.00 10.15 125 ILE A O 1
ATOM 1012 N N . VAL A 1 1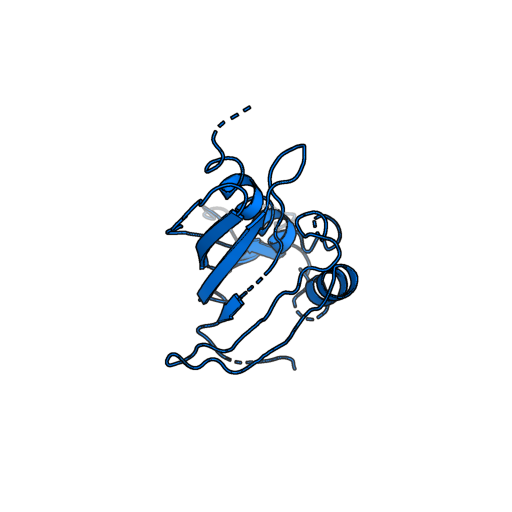45 ? -1.420 45.118 29.939 1.00 9.06 126 VAL A N 1
ATOM 1013 C CA . VAL A 1 145 ? -2.719 44.460 29.815 1.00 9.54 126 VAL A CA 1
ATOM 1014 C C . VAL A 1 145 ? -2.592 42.968 30.180 1.00 8.99 126 VAL A C 1
ATOM 1015 O O . VAL A 1 145 ? -1.717 42.283 29.663 1.00 9.30 126 VAL A O 1
ATOM 1019 N N . PRO A 1 146 ? -3.476 42.454 31.050 1.00 9.31 127 PRO A N 1
ATOM 1020 C CA . PRO A 1 146 ? -3.489 41.016 31.289 1.00 9.64 127 PRO A CA 1
ATOM 1021 C C . PRO A 1 146 ?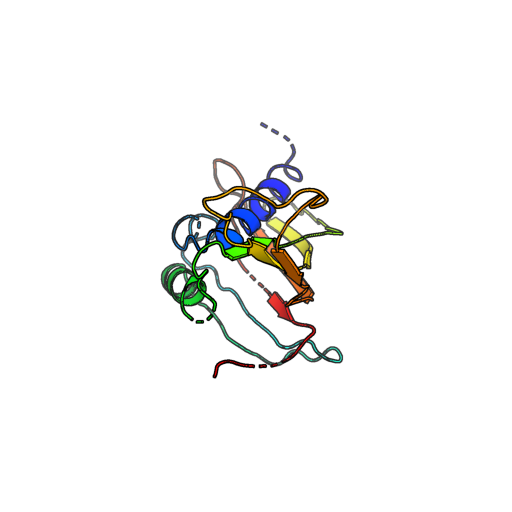 -4.051 40.286 30.067 1.00 9.74 127 PRO A C 1
ATOM 1022 O O . PRO A 1 146 ? -5.170 40.622 29.604 1.00 12.91 127 PRO A O 1
ATOM 1026 N N A ILE A 1 147 ? -3.286 39.310 29.541 0.50 9.21 128 ILE A N 1
ATOM 1027 N N B ILE A 1 147 ? -3.333 39.297 29.579 0.50 9.94 128 ILE A N 1
ATOM 1028 C CA A ILE A 1 147 ? -3.561 38.615 28.242 0.50 9.19 128 ILE A CA 1
ATOM 1029 C CA B ILE A 1 147 ? -3.784 38.646 28.381 0.50 10.44 128 ILE A CA 1
ATOM 1030 C C A ILE A 1 147 ? -3.674 37.059 28.290 0.50 9.01 128 ILE A C 1
ATOM 1031 C C B ILE A 1 147 ? -4.050 37.159 28.540 0.50 11.13 128 ILE A C 1
ATOM 1032 O O A ILE A 1 147 ? -4.047 36.405 27.286 0.50 6.25 128 ILE A O 1
ATOM 1033 O O B ILE A 1 147 ? -4.991 36.686 27.909 0.50 12.61 128 ILE A O 1
ATOM 1042 N N . GLU A 1 148 ? -3.315 36.453 29.419 1.00 9.15 129 GLU A N 1
ATOM 1043 C CA . GLU A 1 148 ? -3.485 34.991 29.602 1.00 9.05 129 GLU A CA 1
ATOM 1044 C C . GLU A 1 148 ? -3.603 34.715 31.085 1.00 7.53 129 GLU A C 1
ATOM 1045 O O . GLU A 1 148 ? -3.014 35.427 31.895 1.00 8.09 129 GLU A O 1
ATOM 1051 N N . ALA A 1 149 ? -4.315 33.642 31.437 1.00 7.18 130 ALA A N 1
ATOM 1052 C CA . ALA A 1 149 ? -4.392 33.215 32.838 1.00 7.61 130 ALA A CA 1
ATOM 1053 C C . ALA A 1 149 ? -4.678 31.736 32.935 1.00 7.79 130 ALA A C 1
ATOM 1054 O O . ALA A 1 149 ? -5.462 31.214 32.142 1.00 8.50 130 ALA A O 1
ATOM 1056 N N . GLY A 1 150 ? -4.056 31.077 33.901 1.00 7.41 131 GLY A N 1
ATOM 1057 C CA . GLY A 1 150 ? -4.315 29.666 34.120 1.00 6.80 131 GLY A CA 1
ATOM 1058 C C . GLY A 1 150 ? -3.420 29.104 35.204 1.00 7.14 131 GLY A C 1
ATOM 1059 O O . GLY A 1 150 ? -3.077 29.788 36.152 1.00 7.45 131 GLY A O 1
ATOM 1060 N N . GLN A 1 151 ? -3.065 27.827 35.056 1.00 7.54 132 GLN A N 1
ATOM 1061 C CA . GLN A 1 151 ? -2.178 27.136 35.988 1.00 8.45 132 GLN A CA 1
ATOM 1062 C C . GLN A 1 151 ? -1.108 26.328 35.244 1.00 8.03 132 GLN A C 1
ATOM 1063 O O . GLN A 1 151 ? -1.350 25.801 34.162 1.00 9.43 132 GLN A O 1
ATOM 1069 N N . TYR A 1 152 ? 0.064 26.276 35.865 1.00 8.34 133 TYR A N 1
ATOM 1070 C CA . TYR A 1 152 ? 1.155 25.401 35.494 1.00 8.45 133 TYR A CA 1
ATOM 1071 C C . TYR A 1 152 ? 1.254 24.270 36.487 1.00 8.48 133 TYR A C 1
ATOM 1072 O O . TYR A 1 152 ? 1.205 24.507 37.684 1.00 10.28 133 TYR A O 1
ATOM 1081 N N . ARG A 1 153 ? 1.491 23.064 35.972 1.00 9.06 134 ARG A N 1
ATOM 1082 C CA . ARG A 1 153 ? 1.841 21.925 36.831 1.00 10.27 134 ARG A CA 1
ATOM 1083 C C . ARG A 1 153 ? 3.120 21.305 36.297 1.00 10.66 134 ARG A C 1
ATOM 1084 O O . ARG A 1 153 ? 3.163 20.819 35.176 1.00 11.33 134 ARG A O 1
ATOM 1092 N N . LEU A 1 154 ? 4.174 21.372 37.090 1.00 10.86 135 LEU A N 1
ATOM 1093 C CA . LEU A 1 154 ? 5.494 20.870 36.676 1.00 11.49 135 LEU A CA 1
ATOM 1094 C C . LEU A 1 154 ? 5.811 19.619 37.459 1.00 10.69 135 LEU A C 1
ATOM 1095 O O . LEU A 1 154 ? 5.619 19.586 38.674 1.00 12.11 135 LEU A O 1
ATOM 1100 N N . THR A 1 155 ? 6.343 18.603 36.788 1.00 10.96 136 THR A N 1
ATOM 1101 C CA . THR A 1 155 ? 6.982 17.483 37.456 1.00 11.03 136 THR A CA 1
ATOM 1102 C C . THR A 1 155 ? 8.462 17.699 37.287 1.00 9.96 136 THR A C 1
ATOM 1103 O O . THR A 1 155 ? 8.934 17.964 36.167 1.00 11.16 136 THR A O 1
ATOM 1107 N N . LEU A 1 156 ? 9.200 17.622 38.402 1.00 10.92 137 LEU A N 1
ATOM 1108 C CA . LEU A 1 156 ? 10.647 17.810 38.369 1.00 11.18 137 LEU A CA 1
ATOM 1109 C C . LEU A 1 156 ? 11.332 16.581 38.940 1.00 12.49 137 LEU A C 1
ATOM 1110 O O . LEU A 1 156 ? 10.783 15.856 39.774 1.00 12.62 137 LEU A O 1
ATOM 1115 N N . ARG A 1 157 ? 12.565 16.381 38.493 1.00 12.95 138 ARG A N 1
ATOM 1116 C CA . ARG A 1 157 ? 13.404 15.307 39.049 1.00 15.89 138 ARG A CA 1
ATOM 1117 C C . ARG A 1 157 ? 14.797 15.844 39.277 1.00 15.85 138 ARG A C 1
ATOM 1118 O O . ARG A 1 157 ? 15.205 16.845 38.681 1.00 14.27 138 ARG A O 1
ATOM 1126 N N . THR A 1 158 ? 15.547 15.152 40.140 1.00 17.07 139 THR A N 1
ATOM 1127 C CA . THR A 1 158 ? 16.883 15.604 40.447 1.00 17.41 139 THR A CA 1
ATOM 1128 C C . THR A 1 158 ? 17.859 15.290 39.319 1.00 16.75 139 THR A C 1
ATOM 1129 O O . THR A 1 158 ? 17.716 14.303 38.567 1.00 17.31 139 THR A O 1
ATOM 1133 N N . VAL A 1 159 ? 18.854 16.161 39.243 1.00 15.54 140 VAL A N 1
ATOM 1134 C CA . VAL A 1 159 ? 20.033 15.966 38.439 1.00 15.88 140 VAL A CA 1
ATOM 1135 C C . VAL A 1 159 ? 21.209 16.259 39.384 1.00 15.64 140 VAL A C 1
ATOM 1136 O O . VAL A 1 159 ? 21.006 16.668 40.554 1.00 15.94 140 VAL A O 1
ATOM 1140 N N . ALA A 1 160 ? 22.432 16.018 38.923 1.00 15.27 141 ALA A N 1
ATOM 1141 C CA . ALA A 1 160 ? 23.582 16.179 39.807 1.00 15.18 141 ALA A CA 1
ATOM 1142 C C . ALA A 1 160 ? 23.629 17.552 40.472 1.00 16.51 141 ALA A C 1
ATOM 1143 O O . ALA A 1 160 ? 23.971 17.666 41.658 1.00 19.42 141 ALA A O 1
ATOM 1145 N N . ASP A 1 161 ? 23.336 18.589 39.703 1.00 17.08 142 ASP A N 1
ATOM 1146 C CA . ASP A 1 161 ? 23.502 19.955 40.198 1.00 18.93 142 ASP A CA 1
ATOM 1147 C C . ASP A 1 161 ? 22.205 20.637 40.646 1.00 18.82 142 ASP A C 1
ATOM 1148 O O . ASP A 1 161 ? 22.233 21.843 40.946 1.00 21.33 142 ASP A O 1
ATOM 1153 N N . GLY A 1 162 ? 21.094 19.916 40.706 1.00 16.79 143 GLY A N 1
ATOM 1154 C CA . GLY A 1 162 ? 19.817 20.569 41.039 1.00 16.66 143 GLY A CA 1
ATOM 1155 C C . GLY A 1 162 ? 18.620 19.778 40.583 1.00 15.00 143 GLY A C 1
ATOM 1156 O O . GLY A 1 162 ? 18.521 18.569 40.861 1.00 15.73 143 GLY A O 1
ATOM 1157 N N . TRP A 1 163 ? 17.711 20.463 39.883 1.00 13.38 144 TRP A N 1
ATOM 1158 C CA . TRP A 1 163 ? 16.456 19.884 39.471 1.00 13.10 144 TRP A CA 1
ATOM 1159 C C . TRP A 1 163 ? 16.150 20.284 38.028 1.00 12.78 144 TRP A C 1
ATOM 1160 O O . TRP A 1 163 ? 16.463 21.393 37.622 1.00 14.02 144 TRP A O 1
ATOM 1171 N N . VAL A 1 164 ? 15.530 19.369 37.278 1.00 11.79 145 VAL A N 1
ATOM 1172 C CA A VAL A 1 164 ? 15.074 19.683 35.911 0.50 11.80 145 VAL A CA 1
ATOM 1173 C CA B VAL A 1 164 ? 15.113 19.586 35.899 0.50 12.04 145 VAL A CA 1
ATOM 1174 C C . VAL A 1 164 ? 13.609 19.308 35.760 1.00 11.06 145 VAL A C 1
ATOM 1175 O O . VAL A 1 164 ? 13.052 18.516 36.541 1.00 11.26 145 VAL A O 1
ATOM 1182 N N . ILE A 1 165 ? 12.968 19.926 34.771 1.00 9.97 146 ILE A N 1
ATOM 1183 C CA . ILE A 1 165 ? 11.564 19.666 34.505 1.00 9.84 146 ILE A CA 1
ATOM 1184 C C . ILE A 1 165 ? 11.476 18.412 33.631 1.00 10.30 146 ILE A C 1
ATOM 1185 O O . ILE A 1 165 ? 12.017 18.393 32.525 1.00 10.61 146 ILE A O 1
ATOM 1190 N N . SER A 1 166 ? 10.793 17.387 34.128 1.00 10.77 147 SER A N 1
ATOM 1191 C CA . SER A 1 166 ? 10.580 16.159 33.374 1.00 11.56 147 SER A CA 1
ATOM 1192 C C . SER A 1 166 ? 9.244 16.110 32.636 1.00 11.94 147 SER A C 1
ATOM 1193 O O . SER A 1 166 ? 9.107 15.365 31.658 1.00 13.59 147 SER A O 1
ATOM 1196 N N . ALA A 1 167 ? 8.264 16.902 33.079 1.00 10.81 148 ALA A N 1
ATOM 1197 C CA . ALA A 1 167 ? 6.967 17.000 32.407 1.00 11.29 148 ALA A CA 1
ATOM 1198 C C . ALA A 1 167 ? 6.317 18.295 32.856 1.00 11.06 148 ALA A C 1
ATOM 1199 O O . ALA A 1 167 ? 6.526 18.729 33.991 1.00 11.78 148 ALA A O 1
ATOM 1214 N N . ARG A 1 169 ? 2.417 20.599 32.455 1.00 10.49 150 ARG A N 1
ATOM 1215 C CA A ARG A 1 169 ? 1.064 20.848 31.960 0.50 10.80 150 ARG A CA 1
ATOM 1216 C CA B ARG A 1 169 ? 1.074 20.863 31.935 0.50 10.61 150 ARG A CA 1
ATOM 1217 C C . ARG A 1 169 ? 0.763 22.340 32.075 1.00 10.09 150 ARG A C 1
ATOM 1218 O O . ARG A 1 169 ? 1.008 22.935 33.122 1.00 10.79 150 ARG A O 1
ATOM 1233 N N . ILE A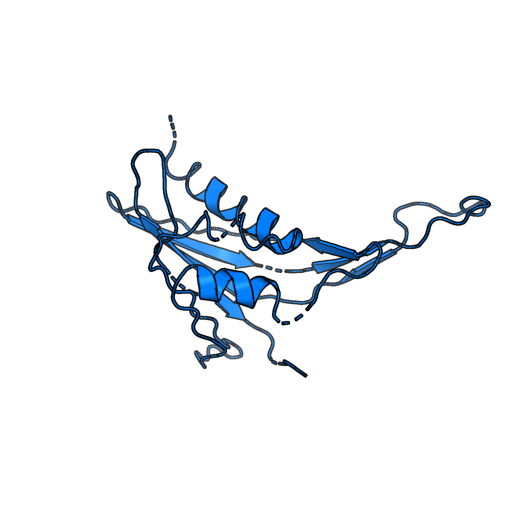 1 170 ? 0.240 22.913 30.999 1.00 10.25 151 ILE A N 1
ATOM 1234 C CA . ILE A 1 170 ? -0.207 24.300 30.983 1.00 9.73 151 ILE A CA 1
ATOM 1235 C C . ILE A 1 170 ? -1.710 24.288 30.767 1.00 10.13 151 ILE A C 1
ATOM 1236 O O . ILE A 1 170 ? -2.172 23.810 29.715 1.00 11.28 151 ILE A O 1
ATOM 1241 N N . GLU A 1 171 ? -2.457 24.801 31.743 1.00 9.16 152 GLU A N 1
ATOM 1242 C CA . GLU A 1 171 ? -3.921 24.904 31.672 1.00 8.84 152 GLU A CA 1
ATOM 1243 C C . GLU A 1 171 ? -4.315 26.356 31.465 1.00 9.28 152 GLU A C 1
ATOM 1244 O O . GLU A 1 171 ? -4.024 27.191 32.302 1.00 10.96 152 GLU A O 1
ATOM 1250 N N . HIS A 1 172 ? -4.956 26.641 30.341 1.00 8.77 153 HIS A N 1
ATOM 1251 C CA . HIS A 1 172 ? -5.454 27.981 30.046 1.00 7.94 153 HIS A CA 1
ATOM 1252 C C . HIS A 1 172 ? -6.920 28.131 30.415 1.00 9.01 153 HIS A C 1
ATOM 1253 O O . HIS A 1 172 ? -7.740 27.257 30.130 1.00 9.27 153 HIS A O 1
ATOM 1260 N N . ARG A 1 173 ? -7.234 29.252 31.064 1.00 7.89 154 ARG A N 1
ATOM 1261 C CA . ARG A 1 173 ? -8.601 29.594 31.456 1.00 8.08 154 ARG A CA 1
ATOM 1262 C C . ARG A 1 173 ? -9.300 30.610 30.545 1.00 8.97 154 ARG A C 1
ATOM 1263 O O . ARG A 1 173 ? -10.428 31.046 30.855 1.00 9.65 154 ARG A O 1
ATOM 1271 N N . LEU A 1 174 ? -8.655 30.917 29.413 1.00 9.38 155 LEU A N 1
ATOM 1272 C CA A LEU A 1 174 ? -9.271 31.636 28.275 0.50 9.57 155 LEU A CA 1
ATOM 1273 C CA B LEU A 1 174 ? -9.322 31.584 28.290 0.50 9.55 155 LEU A CA 1
ATOM 1274 C C . LEU A 1 174 ? -9.036 30.791 27.024 1.00 9.94 155 LEU A C 1
ATOM 1275 O O . LEU A 1 174 ? -7.998 30.163 26.912 1.00 9.74 155 LEU A O 1
ATOM 1284 N N . PRO A 1 175 ? -9.974 30.819 26.064 1.00 9.94 156 PRO A N 1
ATOM 1285 C CA . PRO A 1 175 ? -9.719 30.141 24.783 1.00 10.15 156 PRO A CA 1
ATOM 1286 C C . PRO A 1 175 ? -8.583 30.844 24.057 1.00 10.45 156 PRO A C 1
ATOM 1287 O O . PRO A 1 175 ? -8.478 32.095 24.117 1.00 11.01 156 PRO A O 1
ATOM 1299 N N . ALA A 1 177 ? -6.585 31.433 20.439 1.00 9.76 158 ALA A N 1
ATOM 1300 C CA . ALA A 1 177 ? -6.695 31.442 18.982 1.00 10.95 158 ALA A CA 1
ATOM 1301 C C . ALA A 1 177 ? -5.339 31.570 18.318 1.00 11.53 158 ALA A C 1
ATOM 1302 O O . ALA A 1 177 ? -4.446 32.284 18.817 1.00 12.00 158 ALA A O 1
ATOM 1304 N N . PHE A 1 178 ? -5.201 30.944 17.146 1.00 11.11 159 PHE A N 1
ATOM 1305 C CA . PHE A 1 178 ? -3.901 30.871 16.445 1.00 11.99 159 PHE A CA 1
ATOM 1306 C C . PHE A 1 178 ? -3.981 31.357 14.994 1.00 12.02 159 PHE A C 1
ATOM 1307 O O . PHE A 1 178 ? -3.173 30.971 14.145 1.00 13.47 159 PHE A O 1
ATOM 1315 N N . GLY A 1 179 ? -4.931 32.260 14.729 1.00 12.10 160 GLY A N 1
ATOM 1316 C CA . GLY A 1 179 ? -4.939 33.021 13.490 1.00 11.65 160 GLY A CA 1
ATOM 1317 C C . GLY A 1 179 ? -5.875 32.499 12.423 1.00 11.62 160 GLY A C 1
ATOM 1318 O O . GLY A 1 179 ? -6.376 31.361 12.538 1.00 11.84 160 GLY A O 1
#

B-factor: mean 16.11, std 8.01, range [5.38, 61.96]

Sequence (152 aa):
TADETIIILNVLGQQYTRAHDRRDPDAAALFAPEATTIEEIVVDAVGGASRSISSRRLEGRDAIRVAVRQAPHGGYYRRAWSQNVVNAPIIIVIEEGDDHAVLDAQFVFSILAAEVPDGGWPTGTFGAQGRIVPIIEAGQYRLTLRTVADGWVVISARRIEHRLLPAFG

Solvent-accessible surface area: 9370 Å² total

InterPro domains:
  IPR032710 NTF2-like domain superfamily [SSF54427] (2-154)
  IPR037401 SnoaL-like domain [PF13577] (2-150)

Radius of gyration: 17.93 Å; Cα contacts (8 Å, |Δi|>4): 310; chains: 1; bounding box: 39×58×36 Å

Foldseek 3Di:
DPQVVLVVVLVVLVQVCLFVLPLVSLVQADQFEKEFEAECAVHDGHTDDIQTGSVSSSVVSVLPDDDVQKTKGKDWDDWDKDDDPFKIKIKTKIMKIWGADDADPVGDPPPDDDGHTDIGDDWTDMDIFMWGDDPVGIGTRYYHYTNDDDSD

Organism: Novosphingobium aromaticivorans (strain ATCC 700278 / DSM 12444 / CCUG 56034 / CIP 105152 / NBRC 16084 / F199) (NCBI:txid279238)

CATH classification: 3.10.450.50

=== Feature glossary ===
The record interleaves many kinds of information about one protein. Here is each kind framed as the question it answers.

Q: What known structures does this most resemble?
A: Structural nearest neighbors (via Foldseek easy-search vs the PDB). Reported per hit: target PDB id, E-value, and alignment TM-score. A TM-score above ~0.5 is the conventional threshold for 'same fold'.

Q: Where is each backbone atom in 3D?
A: The mmCIF table is the protein's shape written out atom by atom. For each backbone N, Cα, C, and carbonyl O, it records an (x, y, z) coordinate triple in Å plus the residue type, chain letter, and residue number.

Q: What are the backbone torsion angles?
A: The φ/ψ torsion pair specifies the backbone conformation at each residue. φ rotates about the N–Cα bond, ψ about the Cα–C bond. Steric clashes forbid most of the (φ, ψ) plane — the allowed regions (α-helix basin, β-sheet basin, left-handed helix) are the Ramachandran-allowed regions.

Q: Which residues are buried vs exposed?
A: Solvent-accessible surface area (SASA) is the area in Å² traced out by the centre of a 1.4 Å probe sphere (a water molecule) rolled over the protein's van der Waals surface (Shrake–Rupley / Lee–Richards construction). Buried residues have near-zero SASA; fully exposed residues can exceed 200 Å². The total SASA scales roughly with the number of surface residues.

Q: How confident is the AlphaFold model at each residue?
A: pLDDT is the predicted lDDT-Cα score: AlphaFold's confidence that the local environment of each residue (all inter-atomic distances within 15 Å) is correctly placed. It is a per-residue number between 0 and 100, with higher meaning more reliable.

Q: What does the local fold look like, residue by residue?
A: 3Di is Foldseek's structural alphabet. Each residue is assigned one of twenty discrete states based on how its Cα sits relative to its spatial (not sequential) neighbors. Aligning 3Di strings finds structural homologs roughly as well as full 3D superposition, but orders of magnitude faster.

Q: How big and how compact is the whole molecule?
A: Radius of gyration (Rg) is the root-mean-square distance of Cα atoms from their centroid — a single numbe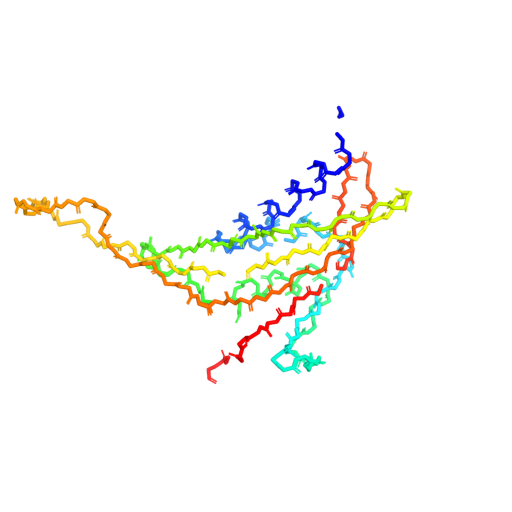r for overall size and compactness. A globular domain of N residues has Rg ≈ 2.2·N^0.38 Å; an extended or disordered chain has a much larger Rg. The Cα contact count is the number of residue pairs whose Cα atoms are within 8 Å and are more than four positions apart in sequence — a standard proxy for tertiary packing density. The bounding box is the smallest axis-aligned box enclosing all Cα atoms.

Q: Which residues are in helices, strands, or loops?
A: DSSP 8-state secondary structure assigns each residue one of H (α-helix), G (3₁₀-helix), I (π-helix), E (extended β-strand), B (isolated β-bridge), T (hydrogen-bonded turn), S (bend), or '-' (coil). The assignment is computed from backbone hydrogen-bond geometry via the Kabsch–Sander algorithm.

Q: How mobile is each atom in the crystal?
A: Crystallographic B-factors measure how much each atom's electron density is smeared out, in Å². They rise in mobile loops and surface residues and fall in the buried interior. In AlphaFold models this column is repurposed to hold pLDDT instead.

Q: What if only a Cα trace is available?
A: P-SEA three-state annotation labels each residue as helix, strand, or coil based purely on the geometry of the Cα trace. It serves as a fallback when the full backbone (and thus DSSP) is unavailable.

Q: What family and function is it annotated with?
A: Database cross-references. InterPro integrates a dozen domain/family signature databases into unified entries with residue-range hits. GO terms attach function/process/location labels with evidence codes. CATH codes position the fold in a four-level structural taxonomy. Organism is the NCBI-taxonomy species name.

Q: Are the domains correctly placed relative to each other?
A: Predicted Aligned Error (PAE) is an AlphaFold confidence matrix: entry (i, j) is the expected error in the position of residue j, in ångströms, when the prediction is superimposed on the true structure at residue i. Low PAE within a block of residues means that block is internally rigid and well-predicted; high PAE between two blocks means their relative placement is uncertain even if each block individually is confident.

Q: What do the diagnostic plots show?
A: Three diagnostic plots accompany the record. The Cα contact map visualizes the tertiary structure as a 2D adjacency matrix (8 Å cutoff, sequence-local contacts suppressed). The Ramachandran plot shows the distribution of backbone (φ, ψ) torsions, with points in the α and β basins reflecting secondary structure content. The PAE plot shows AlphaFold's inter-residue confidence as a color matrix.

Q: What is the amino-acid chain?
A: Primary structure: the covalent order of the twenty standard amino acids along the backbone. Two proteins with the same sequence will (almost always) fold to the same structure; two with 30% identity often share a fold but not the details.

Q: What do the rendered images show?
A: The six renders are orthographic views along the three Cartesian axes in both directions. Representation (cartoon, sticks, or surface) and color scheme (sequence-rainbow or by-chain) vary across proteins so the training set covers all the common visualization conventions.